Protein AF-W4QZ79-F1 (afdb_monomer)

Nearest PDB structures (foldseek):
  6h2f-assembly1_A  TM=7.290E-01  e=1.002E+00  Aeromonas hydrophila subsp. hydrophila AL09-71
  6grj-assembly1_B  TM=4.133E-01  e=8.226E-01  Aeromonas hydrophila

pLDDT: mean 91.92, std 5.67, range [69.25, 97.62]

Organism: Halalkalibacter akibai (strain ATCC 43226 / DSM 21942 / CIP 109018 / JCM 9157 / 1139) (NCBI:txid1236973)

Radius of gyration: 19.23 Å; Cα contacts (8 Å, |Δi|>4): 61; chains: 1; bounding box: 41×17×60 Å

Structure (mmCIF, N/CA/C/O backbone):
data_AF-W4QZ79-F1
#
_entry.id   AF-W4QZ79-F1
#
loop_
_atom_site.group_PDB
_atom_site.id
_atom_site.type_symbol
_atom_site.label_atom_id
_atom_site.label_alt_id
_atom_site.label_comp_id
_atom_site.label_asym_id
_atom_site.label_entity_id
_atom_site.label_seq_id
_atom_site.pdbx_PDB_ins_code
_atom_site.Cartn_x
_atom_site.Cartn_y
_atom_site.Cartn_z
_atom_site.occupancy
_atom_site.B_iso_or_equiv
_atom_site.auth_seq_id
_atom_site.auth_comp_id
_atom_site.auth_asym_id
_atom_site.auth_atom_id
_atom_site.pdbx_PDB_model_num
ATOM 1 N N . MET A 1 1 ? -11.916 -5.465 8.784 1.00 76.12 1 MET A N 1
ATOM 2 C CA . MET A 1 1 ? -10.884 -6.480 8.439 1.00 76.12 1 MET A CA 1
ATOM 3 C C . MET A 1 1 ? -10.588 -6.592 6.942 1.00 76.12 1 MET A C 1
ATOM 5 O O . MET A 1 1 ? -9.421 -6.485 6.592 1.00 76.12 1 MET A O 1
ATOM 9 N N . PHE A 1 2 ? -11.580 -6.815 6.066 1.00 87.56 2 PHE A N 1
ATOM 10 C CA . PHE A 1 2 ? -11.333 -7.087 4.636 1.00 87.56 2 PHE A CA 1
ATOM 11 C C . PHE A 1 2 ? -10.662 -5.917 3.897 1.00 87.56 2 PHE A C 1
ATOM 13 O O . PHE A 1 2 ? -9.577 -6.081 3.360 1.00 87.56 2 PHE A O 1
ATOM 20 N N . VAL A 1 3 ? -11.250 -4.718 3.975 1.00 90.44 3 VAL A N 1
ATOM 21 C CA . VAL A 1 3 ? -10.791 -3.528 3.232 1.00 90.44 3 VAL A CA 1
ATOM 22 C C . VAL A 1 3 ? -9.321 -3.187 3.503 1.00 90.44 3 VAL A C 1
ATOM 24 O O . VAL A 1 3 ? -8.551 -3.039 2.560 1.00 90.44 3 VAL A O 1
ATOM 27 N N . GLY A 1 4 ? -8.905 -3.131 4.774 1.00 91.06 4 GLY A N 1
ATOM 28 C CA . GLY A 1 4 ? -7.514 -2.828 5.136 1.00 91.06 4 GLY A CA 1
ATOM 29 C C . GLY A 1 4 ? -6.515 -3.878 4.637 1.00 91.06 4 GLY A C 1
ATOM 30 O O . GLY A 1 4 ? -5.476 -3.525 4.088 1.00 91.06 4 GLY A O 1
ATOM 31 N N . ARG A 1 5 ? -6.861 -5.172 4.731 1.00 93.06 5 ARG A N 1
ATOM 32 C CA . ARG A 1 5 ? -6.030 -6.256 4.177 1.00 93.06 5 ARG A CA 1
ATOM 33 C C . ARG A 1 5 ? -5.937 -6.185 2.655 1.00 93.06 5 ARG A C 1
ATOM 35 O O . ARG A 1 5 ? -4.849 -6.355 2.118 1.00 93.06 5 ARG A O 1
ATOM 42 N N . THR A 1 6 ? -7.042 -5.905 1.968 1.00 95.19 6 THR A N 1
ATOM 43 C CA . THR A 1 6 ? -7.053 -5.758 0.508 1.00 95.19 6 THR A CA 1
ATOM 44 C C . THR A 1 6 ? -6.175 -4.593 0.061 1.00 95.19 6 THR A C 1
ATOM 46 O O . THR A 1 6 ? -5.358 -4.778 -0.833 1.00 95.19 6 THR A O 1
ATOM 49 N N . LEU A 1 7 ? -6.286 -3.427 0.708 1.00 94.19 7 LEU A N 1
ATOM 50 C CA . LEU A 1 7 ? -5.438 -2.257 0.439 1.00 94.19 7 LEU A CA 1
ATOM 51 C C . LEU A 1 7 ? -3.953 -2.562 0.638 1.00 94.19 7 LEU A C 1
ATOM 53 O O . LEU A 1 7 ? -3.140 -2.238 -0.224 1.00 94.19 7 LEU A O 1
ATOM 57 N N . TYR A 1 8 ? -3.617 -3.234 1.738 1.00 95.88 8 TYR A N 1
ATOM 58 C CA . TYR A 1 8 ? -2.243 -3.619 2.036 1.00 95.88 8 TYR A CA 1
ATOM 59 C C . TYR A 1 8 ? -1.663 -4.568 0.976 1.00 95.88 8 TYR A C 1
ATOM 61 O O . TYR A 1 8 ? -0.570 -4.333 0.463 1.00 95.88 8 TYR A O 1
ATOM 69 N N . ILE A 1 9 ? -2.413 -5.610 0.597 1.00 96.25 9 ILE A N 1
ATOM 70 C CA . ILE A 1 9 ? -1.983 -6.590 -0.413 1.00 96.25 9 ILE A CA 1
ATOM 71 C C . ILE A 1 9 ? -1.875 -5.943 -1.799 1.00 96.25 9 ILE A C 1
ATOM 73 O O . ILE A 1 9 ? -0.891 -6.180 -2.499 1.00 96.25 9 ILE A O 1
ATOM 77 N N . LEU A 1 10 ? -2.841 -5.103 -2.194 1.00 95.56 10 LEU A N 1
ATOM 78 C CA . LEU A 1 10 ? -2.762 -4.366 -3.459 1.00 95.56 10 LEU A CA 1
ATOM 79 C C . LEU A 1 10 ? -1.535 -3.456 -3.488 1.00 95.56 10 LEU A C 1
ATOM 81 O O . LEU A 1 10 ? -0.800 -3.478 -4.470 1.00 95.56 10 LEU A O 1
ATOM 85 N N . GLY A 1 11 ? -1.297 -2.694 -2.415 1.00 96.19 11 GLY A N 1
ATOM 86 C CA . GLY A 1 11 ? -0.127 -1.826 -2.290 1.00 96.19 11 GLY A CA 1
ATOM 87 C C . GLY A 1 11 ? 1.178 -2.606 -2.436 1.00 96.19 11 GLY A C 1
ATOM 88 O O . GLY A 1 11 ? 2.031 -2.229 -3.234 1.00 96.19 11 GLY A O 1
ATOM 89 N N . MET A 1 12 ? 1.292 -3.749 -1.754 1.00 97.00 12 MET A N 1
ATOM 90 C CA . MET A 1 12 ? 2.456 -4.635 -1.843 1.00 97.00 12 MET A CA 1
ATOM 91 C C . MET A 1 12 ? 2.695 -5.153 -3.266 1.00 97.00 12 MET A C 1
ATOM 93 O O . MET A 1 12 ? 3.817 -5.068 -3.766 1.00 97.00 12 MET A O 1
ATOM 97 N N . LEU A 1 13 ? 1.654 -5.655 -3.940 1.00 96.94 13 LEU A N 1
ATOM 98 C CA . LEU A 1 13 ? 1.761 -6.109 -5.330 1.00 96.94 13 LEU A CA 1
ATOM 99 C C . LEU A 1 13 ? 2.196 -4.965 -6.248 1.00 96.94 13 LEU A C 1
ATOM 101 O O . LEU A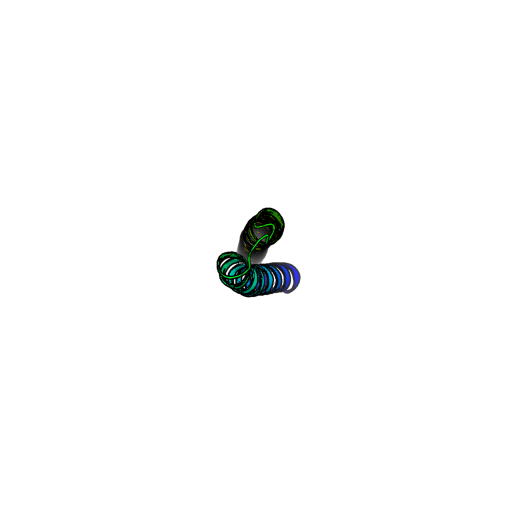 1 13 ? 3.065 -5.144 -7.100 1.00 96.94 13 LEU A O 1
ATOM 105 N N . PHE A 1 14 ? 1.631 -3.776 -6.045 1.00 95.69 14 PHE A N 1
ATOM 106 C CA . PHE A 1 14 ? 1.948 -2.606 -6.849 1.00 95.69 14 PHE A CA 1
ATOM 107 C C . PHE A 1 14 ? 3.410 -2.180 -6.684 1.00 95.69 14 PHE A C 1
ATOM 109 O O . PHE A 1 14 ? 4.089 -1.957 -7.685 1.00 95.69 14 PHE A O 1
ATOM 116 N N . VAL A 1 15 ? 3.930 -2.144 -5.451 1.00 97.31 15 VAL A N 1
ATOM 117 C CA . VAL A 1 15 ? 5.356 -1.887 -5.182 1.00 97.31 15 VAL A CA 1
ATOM 118 C C . VAL A 1 15 ? 6.232 -2.951 -5.837 1.00 97.31 15 VAL A C 1
ATOM 120 O O . VAL A 1 15 ? 7.216 -2.604 -6.491 1.00 97.31 15 VAL A O 1
ATOM 123 N N . PHE A 1 16 ? 5.878 -4.231 -5.705 1.00 97.50 16 PHE A N 1
ATOM 124 C CA . PHE A 1 16 ? 6.660 -5.340 -6.251 1.00 97.50 16 PHE A CA 1
ATOM 125 C C . PHE A 1 16 ? 6.806 -5.238 -7.774 1.00 97.50 16 PHE A C 1
ATOM 127 O O . PHE A 1 16 ? 7.924 -5.181 -8.290 1.00 97.50 16 PHE A O 1
ATOM 134 N N . PHE A 1 17 ? 5.690 -5.123 -8.498 1.00 96.31 17 PHE A N 1
ATOM 135 C CA . PHE A 1 17 ? 5.722 -5.000 -9.956 1.00 96.31 17 PHE A CA 1
ATOM 136 C C . PHE A 1 17 ? 6.375 -3.694 -10.413 1.00 96.31 17 PHE A C 1
ATOM 138 O O . PHE A 1 17 ? 7.165 -3.706 -11.355 1.00 96.31 17 PHE A O 1
ATOM 145 N N . SER A 1 18 ? 6.116 -2.580 -9.726 1.00 95.19 18 SER A N 1
ATOM 146 C CA . SER A 1 18 ? 6.722 -1.291 -10.083 1.00 95.19 18 SER A CA 1
ATOM 147 C C . SER A 1 18 ? 8.234 -1.286 -9.867 1.00 95.19 18 SER A C 1
ATOM 149 O O . SER A 1 18 ? 8.957 -0.689 -10.658 1.00 95.19 18 SER A O 1
ATOM 151 N N . THR A 1 19 ? 8.728 -2.002 -8.854 1.00 95.81 19 THR A N 1
ATOM 152 C CA . THR A 1 19 ? 10.167 -2.197 -8.629 1.00 95.81 19 THR A CA 1
ATOM 153 C C . THR A 1 19 ? 10.790 -3.019 -9.752 1.00 95.81 19 THR A C 1
ATOM 155 O O . THR A 1 19 ? 11.835 -2.641 -10.275 1.00 95.81 19 THR A O 1
ATOM 158 N N . ILE A 1 20 ? 10.136 -4.099 -10.191 1.00 96.00 20 ILE A N 1
ATOM 159 C CA . ILE A 1 20 ? 10.612 -4.898 -11.331 1.00 96.00 20 ILE A CA 1
ATOM 160 C C . ILE A 1 20 ? 10.683 -4.038 -12.601 1.00 96.00 20 ILE A C 1
ATOM 162 O O . ILE A 1 20 ? 11.696 -4.047 -13.301 1.00 96.00 20 ILE A O 1
ATOM 166 N N . VAL A 1 21 ? 9.641 -3.247 -12.877 1.00 93.81 21 VAL A N 1
ATOM 167 C CA . VAL A 1 21 ? 9.612 -2.322 -14.022 1.00 93.81 21 VAL A CA 1
ATOM 168 C C . VAL A 1 21 ? 10.701 -1.256 -13.908 1.00 93.81 21 VAL A C 1
ATOM 170 O O . VAL A 1 21 ? 11.361 -0.965 -14.904 1.00 93.81 21 VAL A O 1
ATOM 173 N N . LEU A 1 22 ? 10.932 -0.707 -12.712 1.00 94.12 22 LEU A N 1
ATOM 174 C CA . LEU A 1 22 ? 12.010 0.249 -12.467 1.00 94.12 22 LEU A CA 1
ATOM 175 C C . LEU A 1 22 ? 13.366 -0.355 -12.837 1.00 94.12 22 LEU A C 1
ATOM 177 O O . LEU A 1 22 ? 14.129 0.268 -13.570 1.00 94.12 22 LEU A O 1
ATOM 181 N N . VAL A 1 23 ? 13.641 -1.579 -12.377 1.00 93.62 23 VAL A N 1
ATOM 182 C CA . VAL A 1 23 ? 14.888 -2.289 -12.680 1.00 93.62 23 VAL A CA 1
ATOM 183 C C . VAL A 1 23 ? 15.032 -2.505 -14.187 1.00 93.62 23 VAL A C 1
ATOM 185 O O . VAL A 1 23 ? 16.079 -2.178 -14.732 1.00 93.62 23 VAL A O 1
ATOM 188 N N . MET A 1 24 ? 13.991 -2.967 -14.889 1.00 92.75 24 MET A N 1
ATOM 189 C CA . MET A 1 24 ? 14.039 -3.142 -16.352 1.00 92.75 24 MET A CA 1
ATOM 190 C C . MET A 1 24 ? 14.298 -1.823 -17.099 1.00 92.75 24 MET A C 1
ATOM 192 O O . MET A 1 24 ? 15.050 -1.794 -18.075 1.00 92.75 24 MET A O 1
ATOM 196 N N . MET A 1 25 ? 13.728 -0.717 -16.617 1.00 91.00 25 MET A N 1
ATOM 197 C CA . MET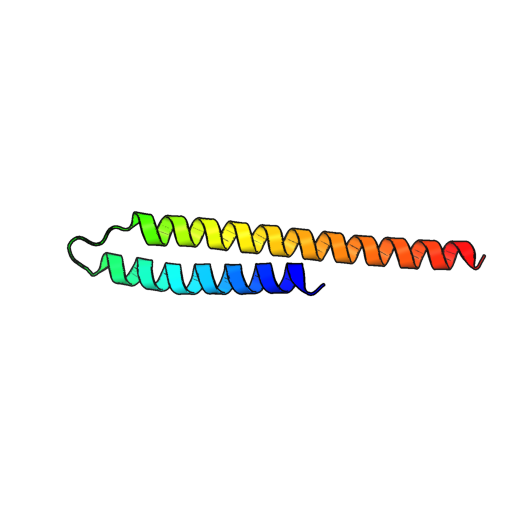 A 1 25 ? 13.914 0.612 -17.207 1.00 91.00 25 MET A CA 1
ATOM 198 C C . MET A 1 25 ? 15.359 1.107 -17.114 1.00 91.00 25 MET A C 1
ATOM 200 O O . MET A 1 25 ? 15.814 1.773 -18.040 1.00 91.00 25 MET A O 1
ATOM 204 N N . PHE A 1 26 ? 16.112 0.738 -16.072 1.00 88.12 26 PHE A N 1
ATOM 205 C CA . PHE A 1 26 ? 17.540 1.072 -15.974 1.00 88.12 26 PHE A CA 1
ATOM 206 C C . PHE A 1 26 ? 18.393 0.438 -17.080 1.00 88.12 26 PHE A C 1
ATOM 208 O O . PHE A 1 26 ? 19.426 0.993 -17.446 1.00 88.12 26 PHE A O 1
ATOM 215 N N . PHE A 1 27 ? 17.961 -0.696 -17.634 1.00 89.75 27 PHE A N 1
ATOM 216 C CA . PHE A 1 27 ? 18.668 -1.392 -18.712 1.00 89.75 27 PHE A CA 1
ATOM 217 C C . PHE A 1 27 ? 18.150 -1.031 -20.111 1.00 89.75 27 PHE A C 1
ATOM 219 O O . PHE A 1 27 ? 18.669 -1.539 -21.103 1.00 89.75 27 PHE A O 1
ATOM 226 N N . THR A 1 28 ? 17.149 -0.151 -20.213 1.00 86.94 28 THR A N 1
ATOM 227 C CA . THR A 1 28 ? 16.543 0.241 -21.491 1.00 86.94 28 THR A CA 1
ATOM 228 C C . THR A 1 28 ? 16.950 1.671 -21.854 1.00 86.94 28 THR A C 1
ATOM 230 O O . THR A 1 28 ? 16.711 2.610 -21.096 1.00 86.94 28 THR A O 1
ATOM 233 N N . SER A 1 29 ? 17.553 1.873 -23.028 1.00 81.62 29 SER A N 1
ATOM 234 C CA . SER A 1 29 ? 17.952 3.205 -23.502 1.00 81.62 29 SER A CA 1
ATOM 235 C C . SER A 1 29 ? 16.717 4.085 -23.751 1.00 81.62 29 SER A C 1
ATOM 237 O O . SER A 1 29 ? 15.944 3.822 -24.667 1.00 81.62 29 SER A O 1
ATOM 239 N N . GLY A 1 30 ? 16.529 5.130 -22.936 1.00 77.56 30 GLY A N 1
ATOM 240 C CA . GLY A 1 30 ? 15.431 6.100 -23.081 1.00 77.56 30 GLY A CA 1
ATOM 241 C C . GLY A 1 30 ? 14.180 5.833 -22.229 1.00 77.56 30 GLY A C 1
ATOM 242 O O . GLY A 1 30 ? 13.150 6.466 -22.452 1.00 77.56 30 GLY A O 1
ATOM 243 N N . GLY A 1 31 ? 14.245 4.920 -21.254 1.00 73.75 31 GLY A N 1
ATOM 244 C CA . GLY A 1 31 ? 13.127 4.628 -20.351 1.00 73.75 31 GLY A CA 1
ATOM 245 C C . GLY A 1 31 ? 12.799 5.771 -19.374 1.00 73.75 31 GLY A C 1
ATOM 246 O O . GLY A 1 31 ? 13.672 6.265 -18.661 1.00 73.75 31 GLY A O 1
ATOM 247 N N . ASN A 1 32 ? 11.526 6.179 -19.294 1.00 86.81 32 ASN A N 1
ATOM 248 C CA . ASN A 1 32 ? 11.070 7.197 -18.338 1.00 86.81 32 ASN A CA 1
ATOM 249 C C . ASN A 1 32 ? 10.885 6.614 -16.924 1.00 86.81 32 ASN A C 1
ATOM 251 O O . ASN A 1 32 ? 9.813 6.113 -16.580 1.00 86.81 32 ASN A O 1
ATOM 255 N N . ILE A 1 33 ? 11.906 6.755 -16.077 1.00 89.88 33 ILE A N 1
ATOM 256 C CA . ILE A 1 33 ? 11.907 6.252 -14.694 1.00 89.88 33 ILE A CA 1
ATOM 257 C C . ILE A 1 33 ? 10.850 6.888 -13.775 1.00 89.88 33 ILE A C 1
ATOM 259 O O . ILE A 1 33 ? 10.560 6.330 -12.719 1.00 89.88 33 ILE A O 1
ATOM 263 N N . LEU A 1 34 ? 10.245 8.024 -14.145 1.00 92.31 34 LEU A N 1
ATOM 264 C CA . LEU A 1 34 ? 9.278 8.704 -13.277 1.00 92.31 34 LEU A CA 1
ATOM 265 C C . LEU A 1 34 ? 8.042 7.837 -13.031 1.00 92.31 34 LEU 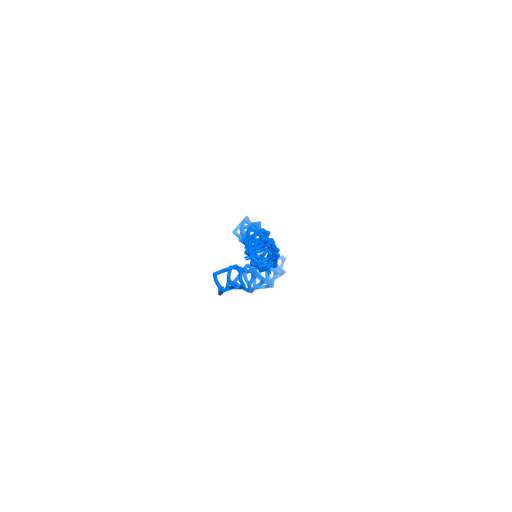A C 1
ATOM 267 O O . LEU A 1 34 ? 7.571 7.759 -11.901 1.00 92.31 34 LEU A O 1
ATOM 271 N N . ILE A 1 35 ? 7.543 7.148 -14.061 1.00 90.69 35 ILE A N 1
ATOM 272 C CA . ILE A 1 35 ? 6.336 6.316 -13.958 1.00 90.69 35 ILE A CA 1
ATOM 273 C C . ILE A 1 35 ? 6.483 5.230 -12.877 1.00 90.69 35 ILE A C 1
ATOM 275 O O . ILE A 1 35 ? 5.667 5.217 -11.952 1.00 90.69 35 ILE A O 1
ATOM 279 N N . PRO A 1 36 ? 7.500 4.346 -12.921 1.00 93.81 36 PRO A N 1
ATOM 280 C CA . PRO A 1 36 ? 7.660 3.330 -11.887 1.00 93.81 36 PRO A CA 1
ATOM 281 C C . PRO A 1 36 ? 7.973 3.922 -10.506 1.00 93.81 36 PRO A C 1
ATOM 283 O O . PRO A 1 36 ? 7.506 3.378 -9.511 1.00 93.81 36 PRO A O 1
ATOM 286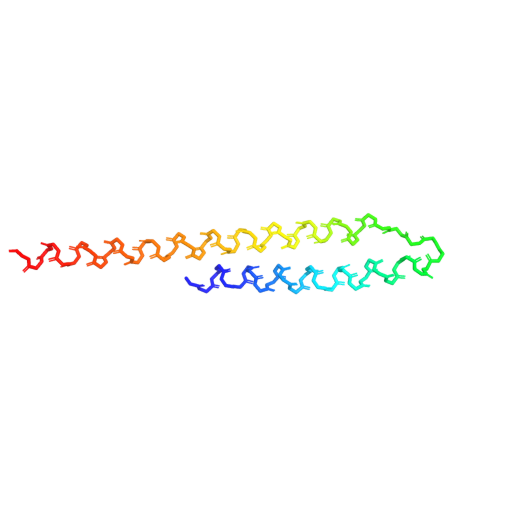 N N . VAL A 1 37 ? 8.676 5.058 -10.412 1.00 94.56 37 VAL A N 1
ATOM 287 C CA . VAL A 1 37 ? 8.916 5.731 -9.121 1.00 94.56 37 VAL A CA 1
ATOM 288 C C . VAL A 1 37 ? 7.608 6.220 -8.491 1.00 94.56 37 VAL A C 1
ATOM 290 O O . VAL A 1 37 ? 7.340 5.929 -7.325 1.00 94.56 37 VAL A O 1
ATOM 293 N N . PHE A 1 38 ? 6.751 6.907 -9.253 1.00 95.81 38 PHE A N 1
ATOM 294 C CA . PHE A 1 38 ? 5.435 7.326 -8.764 1.00 95.81 38 PHE A CA 1
ATOM 295 C C . PHE A 1 38 ? 4.549 6.1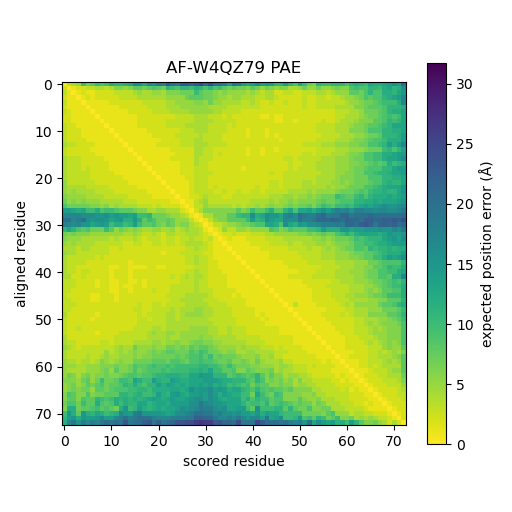30 -8.418 1.00 95.81 38 PHE A C 1
ATOM 297 O O . PHE A 1 38 ? 3.806 6.177 -7.437 1.00 95.81 38 PHE A O 1
ATOM 304 N N . ALA A 1 39 ? 4.630 5.045 -9.185 1.00 95.00 39 ALA A N 1
ATOM 305 C CA . ALA A 1 39 ? 3.889 3.829 -8.893 1.00 95.00 39 ALA A CA 1
ATOM 306 C C . ALA A 1 39 ? 4.342 3.187 -7.566 1.00 95.00 39 ALA A C 1
ATOM 308 O O . ALA A 1 39 ? 3.497 2.844 -6.741 1.00 95.00 39 ALA A O 1
ATOM 309 N N . ILE A 1 40 ? 5.651 3.133 -7.293 1.00 96.94 40 ILE A N 1
ATOM 310 C CA . ILE A 1 40 ? 6.199 2.676 -6.005 1.00 96.94 40 ILE A CA 1
ATOM 311 C C . ILE A 1 40 ? 5.696 3.552 -4.850 1.00 96.94 40 ILE A C 1
ATOM 313 O O . ILE A 1 40 ? 5.207 3.022 -3.854 1.00 96.94 40 ILE A O 1
ATOM 317 N N . LEU A 1 41 ? 5.757 4.882 -4.987 1.00 97.19 41 LEU A N 1
ATOM 318 C CA . LEU A 1 41 ? 5.272 5.808 -3.954 1.00 97.19 41 LEU A CA 1
ATOM 319 C C . LEU A 1 41 ? 3.784 5.592 -3.644 1.00 97.19 41 LEU A C 1
ATOM 321 O O . LEU A 1 41 ? 3.395 5.528 -2.478 1.00 97.19 41 LEU A O 1
ATOM 325 N N . ASN A 1 42 ? 2.956 5.427 -4.678 1.00 95.88 42 ASN A N 1
ATOM 326 C CA . ASN A 1 42 ? 1.535 5.125 -4.510 1.00 95.88 42 ASN A CA 1
ATOM 327 C C . ASN A 1 42 ? 1.303 3.760 -3.854 1.00 95.88 42 ASN A C 1
ATOM 329 O O . ASN A 1 42 ? 0.444 3.637 -2.982 1.00 95.88 42 ASN A O 1
ATOM 333 N N . GLY A 1 43 ? 2.090 2.750 -4.225 1.00 96.62 43 GLY A N 1
ATOM 334 C CA . GLY A 1 43 ? 2.039 1.43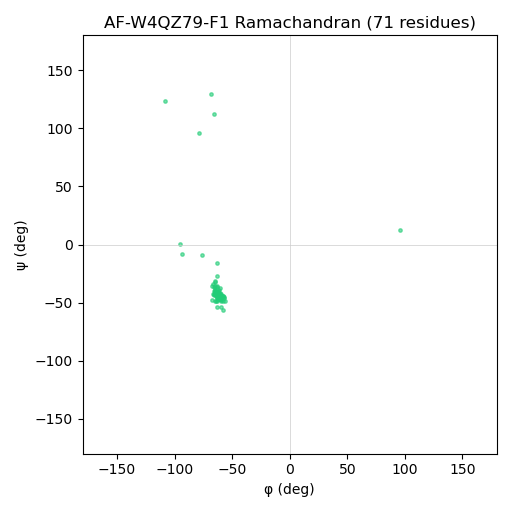3 -3.601 1.00 96.62 43 GLY A CA 1
ATOM 335 C C . GLY A 1 43 ? 2.366 1.484 -2.104 1.00 96.62 43 GLY A C 1
ATOM 336 O O . GLY A 1 43 ? 1.631 0.910 -1.301 1.00 96.62 43 GLY A O 1
ATOM 337 N N . PHE A 1 44 ? 3.395 2.242 -1.707 1.00 97.62 44 PHE A N 1
ATOM 338 C CA . PHE A 1 44 ? 3.725 2.449 -0.293 1.00 97.62 44 PHE A CA 1
ATOM 339 C C . PHE A 1 44 ? 2.636 3.211 0.464 1.00 97.62 44 PHE A C 1
ATOM 341 O O . PHE A 1 44 ? 2.295 2.824 1.581 1.00 97.62 44 PHE A O 1
ATOM 348 N N . MET A 1 45 ? 2.041 4.247 -0.136 1.00 97.44 45 MET A N 1
ATOM 349 C CA . MET A 1 45 ? 0.909 4.950 0.478 1.00 97.44 45 MET A CA 1
ATOM 350 C C . MET A 1 45 ? -0.290 4.017 0.686 1.00 97.44 45 MET A C 1
ATOM 352 O O . MET A 1 45 ? -0.863 3.996 1.774 1.00 97.44 45 MET A O 1
ATOM 356 N N . ALA A 1 46 ? -0.643 3.198 -0.309 1.00 96.50 46 ALA A N 1
ATOM 357 C CA . ALA A 1 46 ? -1.725 2.219 -0.189 1.00 96.50 46 ALA A CA 1
ATOM 358 C C . ALA A 1 46 ? -1.442 1.173 0.903 1.00 96.50 46 ALA A C 1
ATOM 360 O O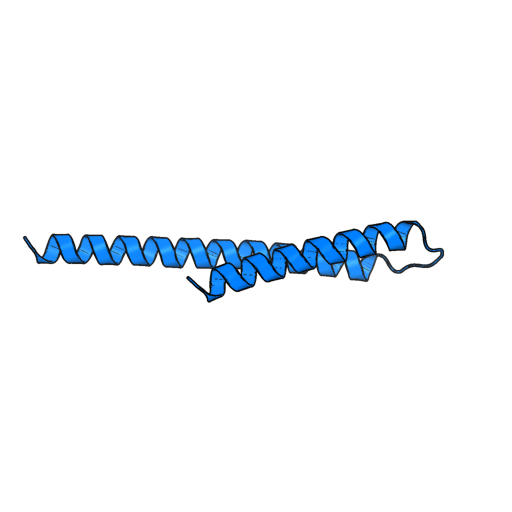 . ALA A 1 46 ? -2.336 0.826 1.676 1.00 96.50 46 ALA A O 1
ATOM 361 N N . MET A 1 47 ? -0.191 0.719 1.005 1.00 96.56 47 MET A N 1
ATOM 362 C CA . MET A 1 47 ? 0.256 -0.208 2.042 1.00 96.56 47 MET A CA 1
ATOM 363 C C . MET A 1 47 ? 0.133 0.410 3.443 1.00 96.56 47 MET A C 1
ATOM 365 O O . MET A 1 47 ? -0.480 -0.196 4.321 1.00 96.56 47 MET A O 1
ATOM 369 N N . GLY A 1 48 ? 0.620 1.641 3.631 1.00 95.62 48 GLY A N 1
ATOM 370 C CA . GLY A 1 48 ? 0.526 2.361 4.905 1.00 95.62 48 GLY A CA 1
ATOM 371 C C . GLY A 1 48 ? -0.916 2.668 5.319 1.00 95.62 48 GLY A C 1
ATOM 372 O O . GLY A 1 48 ? -1.297 2.446 6.466 1.00 95.62 48 GLY A O 1
ATOM 373 N N . ILE A 1 49 ? -1.765 3.098 4.380 1.00 96.25 49 ILE A N 1
ATOM 374 C CA . ILE A 1 49 ? -3.200 3.301 4.644 1.00 96.25 49 ILE A CA 1
ATOM 375 C C . ILE A 1 49 ? -3.871 1.971 5.009 1.00 96.25 49 ILE A C 1
ATOM 377 O O . ILE A 1 49 ? -4.674 1.922 5.942 1.00 96.25 49 ILE A O 1
ATOM 381 N N . GLY A 1 50 ? -3.533 0.883 4.310 1.00 95.38 50 GLY A N 1
ATOM 382 C CA . GLY A 1 50 ? -4.034 -0.456 4.613 1.00 95.38 50 GLY A CA 1
ATOM 383 C C . GLY A 1 50 ? -3.726 -0.880 6.049 1.00 95.38 50 GLY A C 1
ATOM 384 O O . GLY A 1 50 ? -4.624 -1.344 6.754 1.00 95.38 50 GLY A O 1
ATOM 385 N N . GLU A 1 51 ? -2.495 -0.651 6.508 1.00 95.75 51 GLU A N 1
ATOM 386 C CA . GLU A 1 51 ? -2.067 -0.934 7.881 1.00 95.75 51 GLU A CA 1
ATOM 387 C C . GLU A 1 51 ? -2.824 -0.089 8.917 1.00 95.75 51 GLU A C 1
ATOM 389 O O . GLU A 1 51 ? -3.361 -0.640 9.880 1.00 95.75 51 GLU A O 1
ATOM 394 N N . ILE A 1 52 ? -2.977 1.219 8.680 1.00 95.88 52 ILE A N 1
ATOM 395 C CA . ILE A 1 52 ? -3.748 2.112 9.565 1.00 95.88 52 ILE A CA 1
ATOM 396 C C . ILE A 1 52 ? -5.196 1.625 9.703 1.00 95.88 52 ILE A C 1
ATOM 398 O O . ILE A 1 52 ? -5.740 1.557 10.806 1.00 95.88 52 ILE A O 1
ATOM 402 N N . VAL A 1 53 ? -5.834 1.241 8.594 1.00 95.12 53 VAL A N 1
ATOM 403 C CA . VAL A 1 53 ? -7.211 0.723 8.607 1.00 95.12 53 VAL A CA 1
ATOM 404 C C . VAL A 1 53 ? -7.306 -0.601 9.374 1.00 95.12 53 VAL A C 1
ATOM 406 O O . VAL A 1 53 ? -8.310 -0.851 10.049 1.00 95.12 53 VAL A O 1
ATOM 409 N N . ILE A 1 54 ? -6.285 -1.458 9.289 1.00 94.56 54 ILE A N 1
ATOM 410 C CA . ILE A 1 54 ? -6.222 -2.705 10.063 1.00 94.56 54 ILE A CA 1
ATOM 411 C C . ILE A 1 54 ? -6.134 -2.395 11.562 1.00 94.56 54 ILE A C 1
ATOM 413 O O . ILE A 1 54 ? -6.935 -2.945 12.322 1.00 94.56 54 ILE A O 1
ATOM 417 N N . ASP A 1 55 ? -5.236 -1.496 11.972 1.00 94.50 55 ASP A N 1
ATOM 418 C CA . ASP A 1 55 ? -5.044 -1.126 13.381 1.00 94.50 55 ASP A CA 1
ATOM 419 C C . ASP A 1 55 ? -6.300 -0.476 13.978 1.00 94.50 55 ASP A C 1
ATOM 421 O O . ASP A 1 55 ? -6.777 -0.881 15.038 1.00 94.50 55 ASP A O 1
ATOM 425 N N . LEU A 1 56 ? -6.926 0.459 13.256 1.00 93.75 56 LEU A N 1
ATOM 426 C CA . LEU A 1 56 ? -8.178 1.091 13.688 1.00 93.75 56 LEU A CA 1
ATOM 427 C C . LEU A 1 56 ? -9.304 0.069 13.878 1.00 93.75 56 LEU A C 1
ATOM 429 O O . LEU A 1 56 ? -10.048 0.123 14.859 1.00 93.75 56 LEU A O 1
ATOM 433 N N . ASN A 1 57 ? -9.429 -0.889 12.957 1.00 91.62 57 ASN A N 1
ATOM 434 C CA . ASN A 1 57 ? -10.437 -1.937 13.066 1.00 91.62 57 ASN A CA 1
ATOM 435 C C . ASN A 1 57 ? -10.152 -2.882 14.245 1.00 91.62 57 ASN A C 1
ATOM 437 O O . ASN A 1 57 ? -11.091 -3.349 14.889 1.00 91.62 57 ASN A O 1
ATOM 441 N N . TYR A 1 58 ? -8.880 -3.171 14.524 1.00 92.06 58 TYR A N 1
ATOM 442 C CA . TYR A 1 58 ? -8.472 -3.987 15.665 1.00 92.06 58 TYR A CA 1
ATOM 443 C C . TYR A 1 58 ? -8.753 -3.279 16.999 1.00 92.06 58 TYR A C 1
ATOM 445 O O . TYR A 1 58 ? -9.415 -3.849 17.868 1.00 92.06 58 TYR A O 1
ATOM 453 N N . LYS A 1 59 ? -8.366 -2.004 17.128 1.00 91.75 59 LYS A N 1
ATOM 454 C CA . LYS A 1 59 ? -8.653 -1.165 18.305 1.00 91.75 59 LYS A CA 1
ATOM 455 C C . LYS A 1 59 ? -10.147 -1.051 18.591 1.00 91.75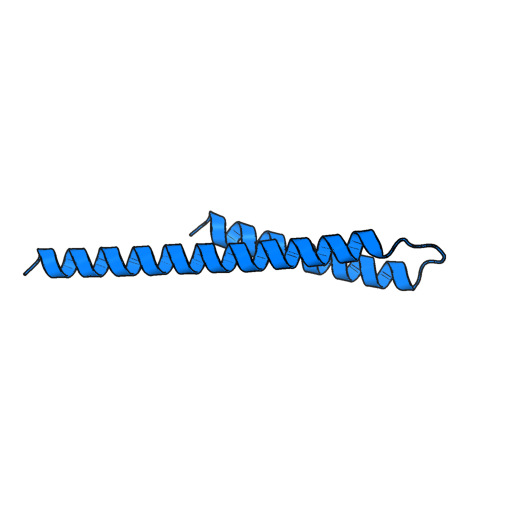 59 LYS A C 1
ATOM 457 O O . LYS A 1 59 ? -10.563 -1.231 19.732 1.00 91.75 59 LYS A O 1
ATOM 462 N N . LYS A 1 60 ? -10.964 -0.838 17.556 1.00 91.44 60 LYS A N 1
ATOM 463 C CA . LYS A 1 60 ? -12.426 -0.791 17.699 1.00 91.44 60 LYS A CA 1
ATOM 464 C C . LYS A 1 60 ? -13.001 -2.114 18.215 1.00 91.44 60 LYS A C 1
ATOM 466 O O . LYS A 1 60 ? -13.907 -2.111 19.041 1.00 91.44 60 LYS A O 1
ATOM 471 N N . SER A 1 61 ? -12.466 -3.247 17.755 1.00 89.88 61 SER A N 1
ATOM 472 C CA . SER A 1 61 ? -12.885 -4.565 18.245 1.00 89.88 61 SER A CA 1
ATOM 473 C C . SER A 1 61 ? -12.550 -4.764 19.726 1.00 89.88 61 SER A C 1
ATOM 475 O O . SER A 1 61 ? -13.367 -5.308 20.463 1.00 89.88 61 SER A O 1
ATOM 477 N N . LEU A 1 62 ? -11.372 -4.314 20.167 1.00 91.56 62 LEU A N 1
ATOM 478 C CA . LEU A 1 62 ? -10.955 -4.370 21.572 1.00 91.56 62 LEU A CA 1
ATOM 479 C C . LEU A 1 62 ? -11.843 -3.509 22.478 1.00 91.56 62 LEU A C 1
ATOM 481 O O . LEU A 1 62 ? -12.234 -3.956 23.555 1.00 91.56 62 LEU A O 1
ATOM 485 N N . GLU A 1 63 ? -12.181 -2.292 22.045 1.00 90.38 63 GLU A N 1
ATOM 486 C CA . GLU A 1 63 ? -13.045 -1.394 22.819 1.00 90.38 63 GLU A CA 1
ATOM 487 C C . GLU A 1 63 ? -14.450 -1.982 23.020 1.00 90.38 63 GLU A C 1
ATOM 489 O O . GLU A 1 63 ? -14.995 -1.922 24.124 1.00 90.38 63 GLU A O 1
ATOM 494 N N . ASN A 1 64 ? -15.009 -2.608 21.981 1.00 90.25 64 ASN A N 1
ATOM 495 C CA . ASN A 1 64 ? -16.315 -3.261 22.059 1.00 90.25 64 ASN A CA 1
ATOM 496 C C . ASN A 1 64 ? -16.318 -4.409 23.079 1.00 90.25 64 ASN A C 1
ATOM 498 O O . ASN A 1 64 ? -17.195 -4.449 23.939 1.00 90.25 64 ASN A O 1
ATOM 502 N N . ASN A 1 65 ? -15.305 -5.279 23.046 1.00 88.75 65 ASN A N 1
ATOM 503 C CA . ASN A 1 65 ? -15.193 -6.394 23.992 1.00 88.75 65 ASN A CA 1
ATOM 504 C C . ASN A 1 65 ? -15.103 -5.898 25.446 1.00 88.75 65 ASN A C 1
ATOM 506 O O . ASN A 1 65 ? -15.771 -6.428 26.330 1.00 88.75 65 ASN A O 1
ATOM 510 N N . LYS A 1 66 ? -14.335 -4.828 25.693 1.00 90.69 66 LYS A N 1
ATOM 511 C CA . LYS A 1 66 ? -14.205 -4.231 27.031 1.00 90.69 66 LYS A CA 1
ATOM 512 C C . LYS A 1 66 ? -15.522 -3.633 27.544 1.00 90.69 66 LYS A C 1
ATOM 514 O O . LYS A 1 66 ? -15.821 -3.729 28.732 1.00 90.69 66 LYS A O 1
ATOM 519 N N . ARG A 1 67 ? -16.321 -3.012 26.667 1.00 88.94 67 ARG A N 1
ATOM 520 C CA . ARG A 1 67 ? -17.660 -2.507 27.026 1.00 88.94 67 ARG A CA 1
ATOM 521 C C . ARG A 1 67 ? -18.621 -3.638 27.387 1.00 88.94 67 ARG A C 1
ATOM 523 O O . ARG A 1 67 ? -19.403 -3.479 28.318 1.00 88.94 67 ARG A O 1
ATOM 530 N N . GLU A 1 68 ? -18.564 -4.764 26.683 1.00 88.25 68 GLU A N 1
ATOM 531 C CA . GLU A 1 68 ? -19.401 -5.925 27.000 1.00 88.25 68 GLU A CA 1
ATOM 532 C C . GLU A 1 68 ? -19.069 -6.547 28.360 1.00 88.25 68 GLU A C 1
ATOM 534 O O . GLU A 1 68 ? -19.982 -6.983 29.053 1.00 88.25 68 GLU A O 1
ATOM 539 N N . GLU A 1 69 ? -17.797 -6.576 28.765 1.00 87.19 69 GLU A N 1
ATOM 540 C CA . GLU A 1 69 ? -17.402 -7.040 30.104 1.00 87.19 69 GLU A CA 1
ATOM 541 C C . GLU A 1 69 ? -17.919 -6.117 31.213 1.00 87.19 69 GLU A C 1
ATOM 543 O O . GLU A 1 69 ? -18.450 -6.598 32.211 1.00 87.19 69 GLU A O 1
ATOM 548 N N . LEU A 1 70 ? -17.829 -4.797 31.019 1.00 88.12 70 LEU A N 1
ATOM 549 C CA . LEU A 1 70 ? -18.340 -3.809 31.975 1.00 88.12 70 LEU A CA 1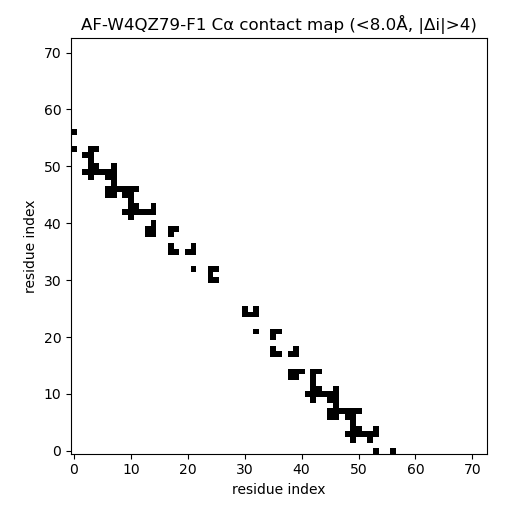
ATOM 550 C C . LEU A 1 70 ? -19.859 -3.884 32.160 1.00 88.12 70 LEU A C 1
ATOM 552 O O . LEU A 1 70 ? -20.338 -3.691 33.268 1.00 88.12 70 LEU A O 1
ATOM 556 N N . ASN A 1 71 ? -20.610 -4.177 31.098 1.00 85.56 71 ASN A N 1
ATOM 557 C CA . ASN A 1 71 ? -22.070 -4.290 31.163 1.00 85.56 71 ASN A CA 1
ATOM 558 C C . ASN A 1 71 ? -22.558 -5.606 31.804 1.00 85.56 71 ASN A C 1
ATOM 560 O O . ASN A 1 71 ? -23.761 -5.771 31.999 1.00 85.56 71 ASN A O 1
ATOM 564 N N . LYS A 1 72 ? -21.658 -6.564 32.063 1.00 81.69 72 LYS A N 1
ATOM 565 C CA . LYS A 1 72 ? -21.967 -7.848 32.719 1.00 81.69 72 LYS A CA 1
ATOM 566 C C . LYS A 1 72 ? -21.746 -7.820 34.239 1.00 81.69 72 LYS A C 1
ATOM 568 O O . LYS A 1 72 ? -22.087 -8.805 34.891 1.00 81.69 72 LYS A O 1
ATOM 573 N N . LEU A 1 73 ? -21.158 -6.745 34.767 1.00 69.25 73 LEU A N 1
ATOM 574 C CA . LEU A 1 73 ? -20.954 -6.472 36.197 1.00 69.25 73 LEU A CA 1
ATOM 575 C C . LEU A 1 73 ? -22.106 -5.628 36.750 1.00 69.25 73 LEU A C 1
ATOM 577 O O . LEU A 1 73 ? -22.462 -5.861 37.925 1.00 69.25 73 LEU A O 1
#

Mean predicted aligned error: 5.33 Å

Foldseek 3Di:
DPQLVVLQVQLVVQLVVLVVVLVVQVVDPPRDNPVSVVSNVVSVVSNVSSVVVVVVVVVVVVVVVVVVVVVVD

Sequence (73 aa):
MFVGRTLYILGMLFVFFSTIVLVMMFFTSGGNILIPVFAILNGFMAMGIGEIVIDLNYKKSLENNKREELNKL

Secondary structure (DSSP, 8-state):
-HHHHHHHHHHHHHHHHHHHHHHHHHTSTT--THHHHHHHHHHHHHHHHHHHHHHHHHHHHHHHHHHHHHTT-

Solvent-accessible surface area (backbone atoms only — not comparable to full-atom values): 3746 Å² total; per-residue (Å²): 105,66,67,19,51,51,35,26,52,52,10,49,52,40,28,52,54,20,48,55,50,40,57,54,34,76,77,39,95,86,51,72,62,62,60,30,51,54,41,29,54,51,11,51,52,35,25,53,52,10,50,52,48,39,52,53,49,50,53,52,52,53,54,52,54,54,52,56,56,62,74,72,110